Protein AF-A0A1I2WPV3-F1 (afdb_monomer_lite)

Radius of gyration: 12.04 Å; chains: 1; bounding box: 24×22×31 Å

Secondary structure (DSSP, 8-state):
---HHHHHHHHHHHHHTS-TTSPPPS-HHHHHHHHHHHHHHT--GGGS-GGG--TT-

Sequence (57 aa):
MLSDAQWSELEPLVEACRPKAKTPPQDLQRTLSAILWRHRNGAKWRAIPEELGPWWR

Foldseek 3Di:
DQDPVNCVVCVVVCVVPDDPPDDDDPCVPLQVVQVVVCVVVVHDLCPRDCVSPRSVD

Organism: NCBI:txid582675

InterPro domai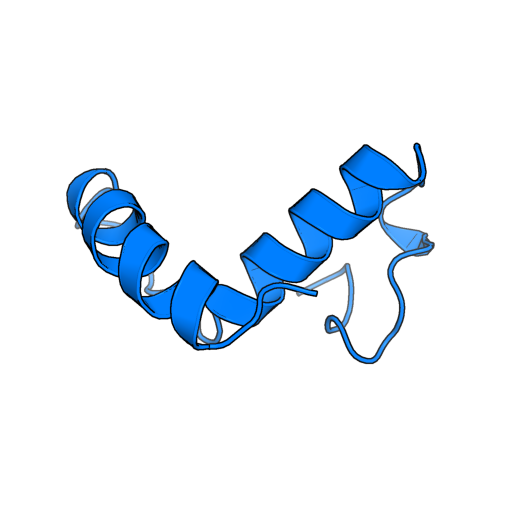ns:
  IPR025161 Insertion element IS402-like domain [PF13340] (2-56)

Structure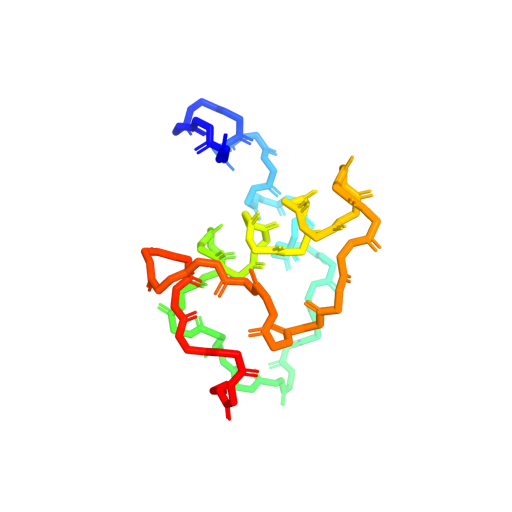 (mmCIF, N/CA/C/O backbone):
data_AF-A0A1I2WPV3-F1
#
_entry.id   AF-A0A1I2WPV3-F1
#
loop_
_atom_site.group_PDB
_atom_site.id
_atom_site.type_symbol
_atom_site.label_atom_id
_atom_site.label_alt_id
_atom_site.label_comp_id
_atom_site.label_asym_id
_atom_site.label_entity_id
_atom_site.label_seq_id
_atom_site.pdbx_PDB_ins_code
_atom_site.Cartn_x
_atom_site.Cartn_y
_atom_site.Cartn_z
_atom_site.occupancy
_atom_site.B_iso_or_equiv
_atom_site.auth_seq_id
_atom_site.auth_comp_id
_atom_site.auth_asym_id
_atom_site.auth_atom_id
_atom_site.pdbx_PDB_model_num
ATOM 1 N N . MET A 1 1 ? -2.164 5.308 -10.118 1.00 84.12 1 MET A N 1
ATOM 2 C CA . MET A 1 1 ? -2.157 5.507 -8.654 1.00 84.12 1 MET A CA 1
ATOM 3 C C . MET A 1 1 ? -3.534 5.985 -8.228 1.00 84.12 1 MET A C 1
ATOM 5 O O . MET A 1 1 ? -4.218 6.544 -9.081 1.00 84.12 1 MET A O 1
ATOM 9 N N . LEU A 1 2 ? -3.959 5.716 -6.990 1.00 88.62 2 LEU A N 1
ATOM 10 C CA . LEU A 1 2 ? -5.205 6.283 -6.454 1.00 88.62 2 LEU A CA 1
ATOM 11 C C . LEU A 1 2 ? -5.012 7.782 -6.221 1.00 88.62 2 LEU A C 1
ATOM 13 O O . LEU A 1 2 ? -4.010 8.166 -5.620 1.00 88.62 2 LEU A O 1
ATOM 17 N N . SER A 1 3 ? -5.943 8.609 -6.697 1.00 91.62 3 SER A N 1
ATOM 18 C CA . SER A 1 3 ? -5.979 10.016 -6.289 1.00 91.62 3 SER A CA 1
ATOM 19 C C . SER A 1 3 ? -6.453 10.140 -4.842 1.00 91.62 3 SER A C 1
ATOM 21 O O . SER A 1 3 ? -7.113 9.237 -4.327 1.00 91.62 3 SER A O 1
ATOM 23 N N . ASP A 1 4 ? -6.181 11.277 -4.205 1.00 92.00 4 ASP A N 1
ATOM 24 C CA . ASP A 1 4 ? -6.625 11.528 -2.828 1.00 92.00 4 ASP A CA 1
ATOM 25 C C . ASP A 1 4 ? -8.154 11.484 -2.696 1.00 92.00 4 ASP A C 1
ATOM 27 O O . ASP A 1 4 ? -8.678 10.968 -1.714 1.00 92.00 4 ASP A O 1
ATOM 31 N N . ALA A 1 5 ? -8.883 11.931 -3.725 1.00 94.94 5 ALA A N 1
ATOM 32 C CA . ALA A 1 5 ? -10.341 11.826 -3.769 1.00 94.94 5 ALA A CA 1
ATOM 33 C C . ALA A 1 5 ? -10.812 10.360 -3.800 1.00 94.94 5 ALA A C 1
ATOM 35 O O . ALA A 1 5 ? -11.642 9.958 -2.990 1.00 94.94 5 ALA A O 1
ATOM 36 N N . GLN A 1 6 ? -10.229 9.536 -4.679 1.00 94.44 6 GLN A N 1
ATOM 37 C CA . GLN A 1 6 ? -10.545 8.102 -4.740 1.00 94.44 6 GLN A CA 1
ATOM 38 C C . GLN A 1 6 ? -10.160 7.384 -3.445 1.00 94.44 6 GLN A C 1
ATOM 40 O O . GLN A 1 6 ? -10.842 6.453 -3.020 1.00 94.44 6 GLN A O 1
ATOM 45 N N . TRP A 1 7 ? -9.055 7.801 -2.826 1.00 93.50 7 TRP A N 1
ATOM 46 C CA . TRP A 1 7 ? -8.622 7.267 -1.547 1.00 93.50 7 TRP A CA 1
ATOM 47 C C . TRP A 1 7 ? -9.615 7.593 -0.434 1.00 93.50 7 TRP A C 1
ATOM 49 O O . TRP A 1 7 ? -10.020 6.688 0.287 1.00 93.50 7 TRP A O 1
ATOM 59 N N . SER A 1 8 ? -10.061 8.845 -0.347 1.00 94.00 8 SER A N 1
ATOM 60 C CA . SER A 1 8 ? -11.007 9.290 0.678 1.00 94.00 8 SER A CA 1
ATOM 61 C C . SER A 1 8 ? -12.342 8.541 0.628 1.00 94.00 8 SER A C 1
ATOM 63 O O . SER A 1 8 ? -12.981 8.376 1.664 1.00 94.00 8 SER A O 1
ATOM 65 N N . GLU A 1 9 ? -12.771 8.088 -0.550 1.00 95.38 9 GLU A N 1
ATOM 66 C CA . GLU A 1 9 ? -13.968 7.251 -0.701 1.00 95.38 9 GLU A CA 1
ATOM 67 C C . GLU A 1 9 ? -13.715 5.785 -0.308 1.00 95.38 9 GLU A C 1
ATOM 69 O O . GLU A 1 9 ? -14.590 5.119 0.246 1.00 95.38 9 GLU A O 1
ATOM 74 N N . LEU A 1 10 ? -12.517 5.267 -0.593 1.00 93.44 10 LEU A N 1
ATOM 75 C CA . LEU A 1 10 ? -12.169 3.859 -0.406 1.00 93.44 10 LEU A CA 1
ATOM 76 C C . LEU A 1 10 ? -11.729 3.533 1.029 1.00 93.44 10 LEU A C 1
ATOM 78 O O . LEU A 1 10 ? -12.059 2.465 1.545 1.00 93.44 10 LEU A O 1
ATOM 82 N N . GLU A 1 11 ? -10.980 4.429 1.671 1.00 92.75 11 GLU A N 1
ATOM 83 C CA . GLU A 1 11 ? -10.396 4.235 3.002 1.00 92.75 11 GLU A CA 1
ATOM 84 C C . GLU A 1 11 ? -11.417 3.777 4.060 1.00 92.75 11 GLU A C 1
ATOM 86 O O . GLU A 1 11 ? -11.150 2.764 4.717 1.00 92.75 11 GLU A O 1
ATOM 91 N N . PRO A 1 12 ? -12.605 4.405 4.199 1.00 93.81 12 PRO A N 1
ATOM 92 C CA . PRO A 1 12 ? -13.579 4.002 5.212 1.00 93.81 12 PRO A CA 1
ATOM 93 C C . PRO A 1 12 ? -14.097 2.577 4.989 1.00 93.81 12 PRO A C 1
ATOM 95 O O . PRO A 1 12 ? -14.336 1.839 5.944 1.00 93.81 12 PRO A O 1
ATOM 98 N N . LEU A 1 13 ? -14.248 2.172 3.724 1.00 94.31 13 LEU A N 1
ATOM 99 C CA . LEU A 1 13 ? -14.713 0.835 3.351 1.00 94.31 13 LEU A CA 1
ATOM 100 C C . LEU A 1 13 ? -13.649 -0.218 3.663 1.00 94.31 13 LEU A C 1
ATOM 102 O O . LEU A 1 13 ? -13.957 -1.287 4.191 1.00 94.31 13 LEU A O 1
ATOM 106 N N . VAL A 1 14 ? -12.386 0.095 3.368 1.00 90.25 14 VAL A N 1
ATOM 107 C CA . VAL A 1 14 ? -11.263 -0.795 3.678 1.00 90.25 14 VAL A CA 1
ATOM 108 C C . VAL A 1 14 ? -11.122 -0.971 5.186 1.00 90.25 14 VAL A C 1
ATOM 110 O O . VAL A 1 14 ? -10.908 -2.095 5.644 1.00 90.25 14 VAL A O 1
ATOM 113 N N . GLU A 1 15 ? -11.269 0.105 5.959 1.00 89.06 15 GLU A N 1
ATOM 114 C CA . GLU A 1 15 ? -11.185 0.040 7.416 1.00 89.06 15 GLU A CA 1
ATOM 115 C C . GLU A 1 15 ? -12.361 -0.738 8.021 1.00 89.06 15 GLU A C 1
ATOM 117 O O . GLU A 1 15 ? -12.154 -1.575 8.899 1.00 89.06 15 GLU A O 1
ATOM 122 N N . ALA A 1 16 ? -13.579 -0.568 7.494 1.00 91.50 16 ALA A N 1
ATOM 123 C CA . ALA A 1 16 ? -14.753 -1.324 7.935 1.00 91.50 16 ALA A CA 1
ATOM 124 C C . ALA A 1 16 ? -14.607 -2.844 7.732 1.00 91.50 16 ALA A C 1
ATOM 126 O O . ALA A 1 16 ? -15.092 -3.632 8.546 1.00 91.50 16 ALA A O 1
ATOM 127 N N . CYS A 1 17 ? -13.924 -3.273 6.666 1.00 89.94 17 CYS A N 1
ATOM 128 C CA . CYS A 1 17 ? -13.676 -4.688 6.381 1.00 89.94 17 CYS A CA 1
ATOM 129 C C . CYS A 1 17 ? -12.428 -5.253 7.078 1.00 89.94 17 CYS A C 1
ATOM 131 O O . CYS A 1 17 ? -12.174 -6.462 7.005 1.00 89.94 17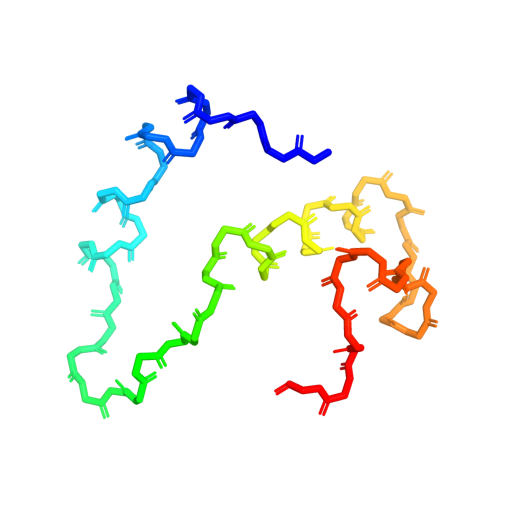 CYS A O 1
ATOM 133 N N . ARG A 1 18 ? -11.611 -4.415 7.725 1.00 84.31 18 ARG A N 1
ATOM 134 C CA . ARG A 1 18 ? -10.327 -4.845 8.276 1.00 84.31 18 ARG A CA 1
ATOM 135 C C . ARG A 1 18 ? -10.513 -5.644 9.578 1.00 84.31 18 ARG A C 1
ATOM 137 O O . ARG A 1 18 ? -11.184 -5.191 10.504 1.00 84.31 18 ARG A O 1
ATOM 144 N N . PRO A 1 19 ? -9.843 -6.803 9.728 1.00 86.06 19 PRO A N 1
ATOM 145 C CA . PRO A 1 19 ? -9.800 -7.508 11.005 1.00 86.06 19 PRO A CA 1
ATOM 146 C C . PRO A 1 19 ? -9.062 -6.687 12.072 1.00 86.06 19 PRO A C 1
ATOM 148 O O . PRO A 1 19 ? -7.890 -6.356 11.895 1.00 86.06 19 PRO A O 1
ATOM 151 N N . LYS A 1 20 ? -9.707 -6.444 13.220 1.00 77.56 20 LYS A N 1
ATOM 152 C CA . LYS A 1 20 ? -9.150 -5.648 14.336 1.00 77.56 20 LYS A CA 1
ATOM 153 C C . LYS A 1 20 ? -7.888 -6.238 14.985 1.00 77.56 20 LYS A C 1
ATOM 155 O O . LYS A 1 20 ? -7.183 -5.536 15.695 1.00 77.56 20 LYS A O 1
ATOM 160 N N . ALA A 1 21 ? -7.610 -7.523 14.766 1.00 80.56 21 ALA A N 1
ATOM 161 C CA . ALA A 1 21 ? -6.502 -8.245 15.397 1.00 80.56 21 ALA A CA 1
ATOM 162 C C . ALA A 1 21 ? -5.180 -8.203 14.604 1.00 80.56 21 ALA A C 1
ATOM 164 O O . ALA A 1 21 ? -4.223 -8.875 14.982 1.00 80.56 21 ALA A O 1
ATOM 165 N N . LYS A 1 22 ? -5.117 -7.477 13.479 1.00 76.94 22 LYS A N 1
ATOM 166 C CA . LYS A 1 22 ? -3.912 -7.403 12.640 1.00 76.94 22 LYS A CA 1
ATOM 167 C C . LYS A 1 22 ? -3.161 -6.096 12.858 1.00 76.94 22 LYS A C 1
ATOM 169 O O . LYS A 1 22 ? -3.778 -5.052 13.051 1.00 76.94 22 LYS A O 1
ATOM 174 N N . THR A 1 23 ? -1.832 -6.160 12.769 1.00 78.88 23 THR A N 1
ATOM 175 C CA . THR A 1 23 ? -0.970 -4.974 12.764 1.00 78.88 23 THR A CA 1
ATOM 176 C C . THR A 1 23 ? -1.445 -3.997 11.687 1.00 78.88 23 THR A C 1
ATOM 178 O O . THR A 1 23 ? -1.593 -4.414 10.531 1.00 78.88 23 THR A O 1
ATOM 181 N N . PRO A 1 24 ? -1.677 -2.719 12.032 1.00 74.06 24 PRO A N 1
ATOM 182 C CA . PRO A 1 24 ? -2.040 -1.714 11.051 1.00 74.06 24 PRO A CA 1
ATOM 183 C C . PRO A 1 24 ? -0.959 -1.614 9.965 1.00 74.06 24 PRO A C 1
ATOM 185 O O . PRO A 1 24 ? 0.227 -1.492 10.288 1.00 74.06 24 PRO A O 1
ATOM 188 N N . PRO A 1 25 ? -1.325 -1.675 8.677 1.00 76.75 25 PRO A N 1
ATOM 189 C CA . PRO A 1 25 ? -0.387 -1.399 7.605 1.00 76.75 25 PRO A CA 1
ATOM 190 C C . PRO A 1 25 ? 0.056 0.060 7.698 1.00 76.75 25 PRO A C 1
ATOM 192 O O . PRO A 1 25 ? -0.763 0.959 7.868 1.00 76.75 25 PRO A O 1
ATOM 195 N N . GLN A 1 26 ? 1.363 0.277 7.570 1.00 79.19 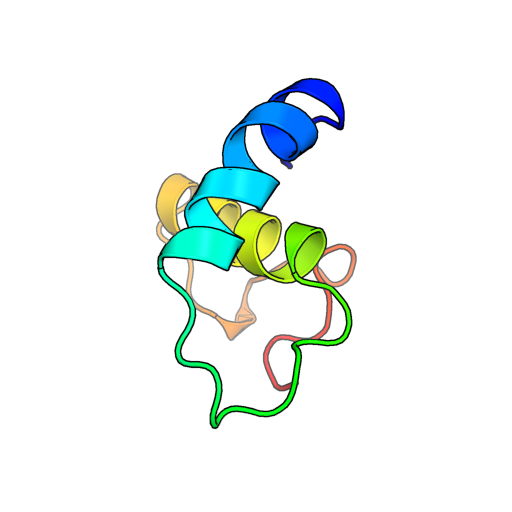26 GLN A N 1
ATOM 196 C CA . GLN A 1 26 ? 1.976 1.599 7.724 1.00 79.19 26 GLN A CA 1
ATOM 197 C C . GLN A 1 26 ? 1.556 2.578 6.618 1.00 79.19 26 GLN A C 1
ATOM 199 O O . GLN A 1 26 ? 1.593 3.783 6.826 1.00 79.19 26 GLN A O 1
ATOM 204 N N . ASP A 1 27 ? 1.181 2.065 5.443 1.00 87.56 27 ASP A N 1
ATOM 205 C CA . ASP A 1 27 ? 0.815 2.872 4.278 1.00 87.56 27 ASP A CA 1
ATOM 206 C C . ASP A 1 27 ? -0.198 2.115 3.402 1.00 87.56 27 ASP A C 1
ATOM 208 O O . ASP A 1 27 ? 0.149 1.382 2.463 1.00 87.56 27 ASP A O 1
ATOM 212 N N . LEU A 1 28 ? -1.473 2.208 3.787 1.00 88.56 28 LEU A N 1
ATOM 213 C CA . LEU A 1 28 ? -2.555 1.458 3.149 1.00 88.56 28 LEU A CA 1
ATOM 214 C C . LEU A 1 28 ? -2.854 1.974 1.732 1.00 88.56 28 LEU A C 1
ATOM 216 O O . LEU A 1 28 ? -3.046 1.160 0.825 1.00 88.56 28 LEU A O 1
ATOM 220 N N . GLN A 1 29 ? -2.834 3.296 1.528 1.00 91.38 29 GLN A N 1
ATOM 221 C CA . GLN A 1 29 ? -3.071 3.923 0.223 1.00 91.38 29 GLN A CA 1
ATOM 222 C C . GLN A 1 29 ? -2.027 3.478 -0.802 1.00 91.38 29 GLN A C 1
ATOM 224 O O . GLN A 1 29 ? -2.380 3.089 -1.924 1.00 91.38 29 GLN A O 1
ATOM 229 N N . ARG A 1 30 ? -0.743 3.464 -0.419 1.00 91.56 30 ARG A N 1
ATOM 230 C CA . ARG A 1 30 ? 0.330 2.971 -1.288 1.00 91.56 30 ARG A CA 1
ATOM 231 C C . ARG A 1 30 ? 0.175 1.485 -1.585 1.00 91.56 30 ARG A C 1
ATOM 233 O O . ARG A 1 30 ? 0.274 1.088 -2.743 1.00 91.56 30 ARG A O 1
ATOM 240 N N . THR A 1 31 ? -0.137 0.673 -0.573 1.00 90.31 31 THR A N 1
ATOM 241 C CA . THR A 1 31 ? -0.334 -0.780 -0.735 1.00 90.31 31 THR A CA 1
ATOM 242 C C . THR A 1 31 ? -1.445 -1.088 -1.741 1.00 90.31 31 THR A C 1
ATOM 244 O O . THR A 1 31 ? -1.267 -1.892 -2.659 1.00 90.31 31 THR A O 1
ATOM 247 N N . LEU A 1 32 ? -2.591 -0.415 -1.619 1.00 92.00 32 LEU A N 1
ATOM 248 C CA . LEU A 1 32 ? -3.705 -0.594 -2.549 1.00 92.00 32 LEU A CA 1
ATOM 249 C C . LEU A 1 32 ? -3.383 -0.045 -3.940 1.00 92.00 32 LEU A C 1
ATOM 251 O O . LEU A 1 32 ? -3.708 -0.687 -4.940 1.00 92.00 32 LEU A O 1
ATOM 255 N N . SER A 1 33 ? -2.663 1.074 -4.026 1.00 94.44 33 SER A N 1
ATOM 256 C CA . SER A 1 33 ? -2.161 1.588 -5.303 1.00 94.44 33 SER A CA 1
ATOM 257 C C . SER A 1 33 ? -1.243 0.581 -6.010 1.00 94.44 33 SER A C 1
ATOM 259 O O . SER A 1 33 ? -1.369 0.400 -7.223 1.00 94.44 33 SER A O 1
ATOM 261 N N . ALA A 1 34 ? -0.382 -0.121 -5.267 1.00 93.69 34 ALA A N 1
ATOM 262 C CA . ALA A 1 34 ? 0.498 -1.173 -5.776 1.00 93.69 34 ALA A CA 1
ATOM 263 C C . ALA A 1 34 ? -0.290 -2.381 -6.314 1.00 93.69 34 ALA A C 1
ATOM 265 O O . ALA A 1 34 ? -0.039 -2.846 -7.431 1.00 93.69 34 ALA A O 1
ATOM 266 N N . ILE A 1 35 ? -1.299 -2.844 -5.566 1.00 92.44 35 ILE A N 1
ATOM 267 C CA . ILE A 1 35 ? -2.196 -3.936 -5.979 1.00 92.44 35 ILE A CA 1
ATOM 268 C C . ILE A 1 35 ? -2.933 -3.579 -7.276 1.00 92.44 35 ILE A C 1
ATOM 270 O O . ILE A 1 35 ? -2.949 -4.372 -8.222 1.00 92.44 35 ILE A O 1
ATOM 274 N N . LEU A 1 36 ? -3.513 -2.378 -7.342 1.00 93.62 36 LEU A N 1
ATOM 275 C CA . LEU A 1 36 ? -4.256 -1.910 -8.511 1.00 93.62 36 LEU A CA 1
ATOM 276 C C . LEU A 1 36 ? -3.349 -1.751 -9.732 1.00 93.62 36 LEU A C 1
ATOM 278 O O . LEU A 1 36 ? -3.723 -2.169 -10.828 1.00 93.62 36 LEU A O 1
ATOM 282 N N . TRP A 1 37 ? -2.149 -1.188 -9.559 1.00 94.81 37 TRP A N 1
ATOM 283 C CA . TRP A 1 37 ? -1.168 -1.086 -10.639 1.00 94.81 37 TRP A CA 1
ATOM 284 C C . TRP A 1 37 ? -0.814 -2.470 -11.180 1.00 94.81 37 TRP A C 1
ATOM 286 O O . TRP A 1 37 ? -0.885 -2.698 -12.388 1.00 94.81 37 TRP A O 1
ATOM 296 N N . ARG A 1 38 ? -0.516 -3.425 -10.292 1.00 95.38 38 ARG A N 1
ATOM 297 C CA . ARG A 1 38 ? -0.182 -4.792 -10.691 1.00 95.38 38 ARG A CA 1
ATOM 298 C C . ARG A 1 38 ? -1.310 -5.427 -11.503 1.00 95.38 38 ARG A C 1
ATOM 300 O O . ARG A 1 38 ? -1.041 -6.035 -12.537 1.00 95.38 38 ARG A O 1
ATOM 307 N N . HIS A 1 39 ? -2.553 -5.281 -11.043 1.00 94.56 39 HIS A N 1
ATOM 308 C CA . HIS A 1 39 ? -3.725 -5.840 -11.715 1.00 94.56 39 HIS A CA 1
ATOM 309 C C . HIS A 1 39 ? -3.931 -5.236 -13.112 1.00 94.56 39 HIS A C 1
ATOM 311 O O . HIS A 1 39 ? -4.124 -5.980 -14.068 1.00 94.56 39 HIS A O 1
ATOM 317 N N . ARG A 1 40 ? -3.801 -3.910 -13.254 1.00 94.44 40 ARG A N 1
ATOM 318 C CA . ARG A 1 40 ? -3.962 -3.209 -14.543 1.00 94.44 40 ARG A CA 1
ATOM 319 C C . ARG A 1 40 ? -2.898 -3.581 -15.574 1.00 94.44 40 ARG A C 1
ATOM 321 O O . ARG A 1 40 ? -3.192 -3.586 -16.761 1.00 94.44 40 ARG A O 1
ATOM 328 N N . ASN A 1 41 ? -1.680 -3.881 -15.128 1.00 95.00 41 ASN A N 1
ATOM 329 C CA . ASN A 1 41 ? -0.550 -4.181 -16.011 1.00 95.00 41 ASN A CA 1
ATOM 330 C C . ASN A 1 41 ? -0.321 -5.688 -16.224 1.00 95.00 41 ASN A C 1
ATOM 332 O O . ASN A 1 41 ? 0.576 -6.065 -16.973 1.00 95.00 41 ASN A O 1
ATOM 336 N N . GLY A 1 42 ? -1.065 -6.565 -15.536 1.00 94.62 42 GLY A N 1
ATOM 337 C CA . GLY A 1 42 ? -0.810 -8.012 -15.564 1.00 94.62 42 GLY A CA 1
ATOM 338 C C . GLY A 1 42 ? 0.582 -8.397 -15.040 1.00 94.62 42 GLY A C 1
ATOM 339 O O . GLY A 1 42 ? 1.145 -9.420 -15.429 1.00 94.62 42 GLY A O 1
ATOM 340 N N . ALA A 1 43 ? 1.169 -7.563 -14.179 1.00 93.88 43 ALA A N 1
ATOM 341 C CA . ALA A 1 43 ? 2.577 -7.649 -13.819 1.00 93.88 43 ALA A CA 1
ATOM 342 C C . ALA A 1 43 ? 2.854 -8.630 -12.661 1.00 93.88 43 ALA A C 1
ATOM 344 O O . ALA A 1 43 ? 1.999 -8.956 -11.827 1.00 93.88 43 ALA A O 1
ATOM 345 N N . LYS A 1 44 ? 4.106 -9.091 -12.564 1.00 93.75 44 LYS A N 1
ATOM 346 C CA . LYS A 1 44 ? 4.606 -9.809 -11.380 1.00 93.75 44 LYS A CA 1
ATOM 347 C C . LYS A 1 44 ? 4.866 -8.814 -10.243 1.00 93.75 44 LYS A C 1
ATOM 349 O O . LYS A 1 44 ? 5.187 -7.662 -10.497 1.00 93.75 44 LYS A O 1
ATOM 354 N N . TRP A 1 45 ? 4.816 -9.279 -8.993 1.00 91.19 45 TRP A N 1
ATOM 355 C CA . TRP A 1 45 ? 5.112 -8.455 -7.808 1.00 91.19 45 TRP A CA 1
ATOM 356 C C . TRP A 1 45 ? 6.476 -7.758 -7.868 1.00 91.19 45 TRP A C 1
ATOM 358 O O . TRP A 1 45 ? 6.595 -6.599 -7.504 1.00 91.19 45 TRP A O 1
ATOM 368 N N . ARG A 1 46 ? 7.487 -8.432 -8.422 1.00 92.75 46 ARG A N 1
ATOM 369 C CA . ARG A 1 46 ? 8.839 -7.878 -8.599 1.00 92.75 46 ARG A CA 1
ATOM 370 C C . ARG A 1 46 ? 8.936 -6.719 -9.592 1.00 92.75 46 ARG A C 1
ATOM 372 O O . ARG A 1 46 ? 9.970 -6.072 -9.633 1.00 92.75 46 ARG A O 1
ATOM 379 N N . ALA A 1 47 ? 7.909 -6.506 -10.410 1.00 94.19 47 ALA A N 1
ATOM 380 C CA . ALA A 1 47 ? 7.871 -5.426 -11.389 1.00 94.19 47 ALA A CA 1
ATOM 381 C C . ALA A 1 47 ? 7.136 -4.187 -10.862 1.00 94.19 47 ALA A C 1
ATOM 383 O O . ALA A 1 47 ? 6.944 -3.243 -11.620 1.00 94.19 47 ALA A O 1
ATOM 384 N N . ILE A 1 48 ? 6.680 -4.203 -9.603 1.00 92.88 48 ILE A N 1
ATOM 385 C CA . ILE A 1 48 ? 6.052 -3.030 -9.004 1.00 92.88 48 ILE A CA 1
ATOM 386 C C . ILE A 1 48 ? 7.088 -1.901 -8.928 1.00 92.88 48 ILE A C 1
ATOM 388 O O . ILE A 1 48 ? 8.187 -2.140 -8.422 1.00 92.88 48 ILE A O 1
ATOM 392 N N . PRO A 1 49 ? 6.747 -0.703 -9.427 1.00 92.31 49 PRO A N 1
ATOM 393 C CA . PRO A 1 49 ? 7.619 0.457 -9.351 1.00 92.31 49 PRO A CA 1
ATOM 394 C C . PRO A 1 49 ? 7.993 0.830 -7.909 1.00 92.31 49 PRO A C 1
ATOM 396 O O . PRO A 1 49 ? 7.174 0.698 -6.997 1.00 92.31 49 PRO A O 1
ATOM 399 N N . GLU A 1 50 ? 9.215 1.322 -7.694 1.00 90.06 50 GLU A N 1
ATOM 400 C CA . GLU A 1 50 ? 9.723 1.652 -6.353 1.00 90.06 50 GLU A CA 1
ATOM 401 C C . GLU A 1 50 ? 8.929 2.773 -5.668 1.00 90.06 50 GLU A C 1
ATOM 403 O O . GLU A 1 50 ? 8.809 2.777 -4.441 1.00 90.06 50 GLU A O 1
ATOM 408 N N . GLU A 1 51 ? 8.309 3.677 -6.432 1.00 89.38 51 GLU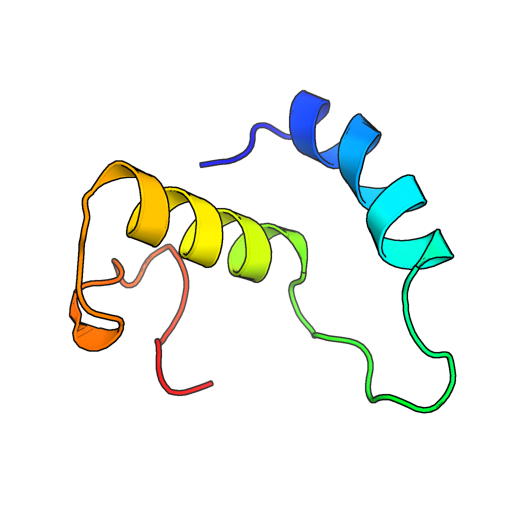 A N 1
ATOM 409 C CA . GLU A 1 51 ? 7.420 4.720 -5.910 1.00 89.38 51 GLU A CA 1
ATOM 410 C C . GLU A 1 51 ? 6.157 4.153 -5.239 1.00 89.38 51 GLU A C 1
ATOM 412 O O . GLU A 1 51 ? 5.554 4.799 -4.382 1.00 89.38 51 GLU A O 1
ATOM 417 N N . LEU A 1 52 ? 5.775 2.917 -5.579 1.00 90.50 52 LEU A N 1
ATOM 418 C CA . LEU A 1 52 ? 4.700 2.165 -4.926 1.00 90.50 52 LEU A CA 1
ATOM 419 C C . LEU A 1 52 ? 5.203 1.317 -3.751 1.00 90.50 52 LEU A C 1
ATOM 421 O O . LEU A 1 52 ? 4.435 0.574 -3.139 1.00 90.50 52 LEU A O 1
ATOM 425 N N . GLY A 1 53 ? 6.468 1.498 -3.379 1.00 85.38 53 GLY A N 1
ATOM 426 C CA . GLY A 1 53 ? 7.125 0.827 -2.276 1.00 85.38 53 GLY A CA 1
ATOM 427 C C . GLY A 1 53 ? 7.771 -0.502 -2.677 1.00 85.38 53 GLY A C 1
ATOM 428 O O . GLY A 1 53 ? 7.454 -1.093 -3.711 1.00 85.38 53 GLY A O 1
ATOM 429 N N . PRO A 1 54 ? 8.695 -1.001 -1.841 1.00 84.62 54 PRO A N 1
ATOM 430 C CA . PRO A 1 54 ? 9.343 -2.280 -2.079 1.00 84.62 54 PRO A CA 1
ATOM 431 C C . PRO A 1 54 ? 8.334 -3.431 -2.017 1.00 84.62 54 PRO A C 1
ATOM 433 O O . PRO A 1 54 ? 7.603 -3.569 -1.040 1.00 84.62 54 PRO A O 1
ATOM 436 N N . TRP A 1 55 ? 8.359 -4.314 -3.017 1.00 81.38 55 TRP A N 1
ATOM 437 C CA . TRP A 1 55 ? 7.467 -5.481 -3.110 1.00 81.38 55 TRP A CA 1
ATOM 438 C C . TRP A 1 55 ? 7.649 -6.524 -1.991 1.00 81.38 55 TRP A C 1
ATOM 440 O O . TRP A 1 55 ? 6.830 -7.430 -1.866 1.00 81.38 55 TRP A O 1
ATOM 450 N N . TRP A 1 56 ? 8.746 -6.446 -1.233 1.00 78.88 56 TRP A N 1
ATOM 451 C CA . TRP A 1 56 ? 9.128 -7.395 -0.179 1.00 78.88 56 TRP A CA 1
ATOM 452 C C . TRP A 1 56 ? 8.719 -6.956 1.233 1.00 78.88 56 TRP A C 1
ATOM 454 O O . TRP A 1 56 ? 9.014 -7.669 2.192 1.00 78.88 56 TRP A O 1
ATOM 464 N N . ARG A 1 57 ? 8.103 -5.780 1.365 1.00 71.31 57 ARG A N 1
ATOM 465 C CA . ARG A 1 57 ? 7.628 -5.228 2.635 1.00 71.31 57 ARG A CA 1
ATOM 466 C C . ARG A 1 57 ? 6.180 -5.632 2.888 1.00 71.31 57 ARG A C 1
ATOM 468 O O . ARG A 1 57 ? 5.870 -5.885 4.070 1.00 71.31 57 ARG A O 1
#

pLDDT: mean 89.21, std 6.17,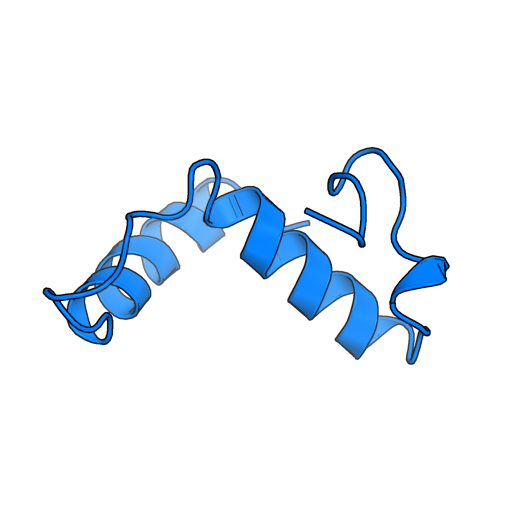 range [71.31, 95.38]